Protein AF-A0A927N9A0-F1 (afdb_monomer_lite)

Structure (mmCIF, N/CA/C/O backbone):
data_AF-A0A927N9A0-F1
#
_entry.id   AF-A0A927N9A0-F1
#
loop_
_atom_site.group_PDB
_atom_site.id
_atom_site.type_symbol
_atom_site.label_atom_id
_atom_site.label_alt_id
_atom_site.label_comp_id
_atom_site.label_asym_id
_atom_site.label_entity_id
_atom_site.label_seq_id
_atom_site.pdbx_PDB_ins_code
_atom_site.Cartn_x
_atom_site.Cartn_y
_atom_site.Cartn_z
_atom_site.occupancy
_atom_site.B_iso_or_equiv
_atom_site.auth_seq_id
_atom_site.auth_comp_id
_atom_site.auth_asym_id
_atom_site.auth_atom_id
_atom_site.pdbx_PDB_model_num
ATOM 1 N N . MET A 1 1 ? -14.054 6.488 -7.850 1.00 79.81 1 MET A N 1
ATOM 2 C CA . MET A 1 1 ? -12.754 6.961 -8.365 1.00 79.81 1 MET A CA 1
ATOM 3 C C . MET A 1 1 ? -12.951 8.325 -8.989 1.00 79.81 1 MET A C 1
ATOM 5 O O . MET A 1 1 ? -13.947 8.516 -9.676 1.00 79.81 1 MET A O 1
ATOM 9 N N . LYS A 1 2 ? -12.034 9.274 -8.768 1.00 87.75 2 LYS A N 1
ATOM 10 C CA . LYS A 1 2 ? -12.111 10.609 -9.389 1.00 87.75 2 LYS A CA 1
ATOM 11 C C . LYS A 1 2 ? -10.962 10.793 -10.370 1.00 87.75 2 LYS A C 1
ATOM 13 O O . LYS A 1 2 ? -9.808 10.601 -9.995 1.00 87.75 2 LYS A O 1
ATOM 18 N N . THR A 1 3 ? -11.257 11.202 -11.598 1.00 89.50 3 THR A N 1
ATOM 19 C CA . THR A 1 3 ? -10.223 11.562 -12.576 1.00 89.50 3 THR A CA 1
ATOM 20 C C . THR A 1 3 ? -10.009 13.069 -12.545 1.00 89.50 3 THR A C 1
ATOM 22 O O . THR A 1 3 ? -10.971 13.832 -12.584 1.00 89.50 3 THR A O 1
ATOM 25 N N . VAL A 1 4 ? -8.756 13.506 -12.447 1.00 91.94 4 VAL A N 1
ATOM 26 C CA . VAL A 1 4 ? -8.388 14.927 -12.438 1.00 91.94 4 VAL A CA 1
ATOM 27 C C . VAL A 1 4 ? -7.239 15.183 -13.404 1.00 91.94 4 VAL A C 1
ATOM 29 O O . VAL A 1 4 ? -6.390 14.317 -13.617 1.00 91.94 4 VAL A O 1
ATOM 32 N N . LYS A 1 5 ? -7.191 16.383 -13.983 1.00 94.56 5 LYS A N 1
ATOM 33 C CA . LYS A 1 5 ? -6.058 16.831 -14.795 1.00 94.56 5 LYS A CA 1
ATOM 34 C C . LYS A 1 5 ? -4.936 17.287 -13.861 1.00 94.56 5 LYS A C 1
ATOM 36 O O . LYS A 1 5 ? -5.154 18.125 -12.990 1.00 94.56 5 LYS A O 1
ATOM 41 N N . ASN A 1 6 ? -3.745 16.714 -14.002 1.00 90.50 6 ASN A N 1
ATOM 42 C CA . ASN A 1 6 ? -2.581 17.138 -13.229 1.00 90.50 6 ASN A CA 1
ATOM 43 C C . ASN A 1 6 ? -1.960 18.425 -13.810 1.00 90.50 6 ASN A C 1
ATOM 45 O O . ASN A 1 6 ? -2.312 18.858 -14.907 1.00 90.50 6 ASN A O 1
ATOM 49 N N . LYS A 1 7 ? -0.979 19.013 -13.109 1.00 89.38 7 LYS A N 1
ATOM 50 C CA . LYS A 1 7 ? -0.274 20.235 -13.554 1.00 89.38 7 LYS A CA 1
ATOM 51 C C . LYS A 1 7 ? 0.395 20.112 -14.936 1.00 89.38 7 LYS A C 1
ATOM 53 O O . LYS A 1 7 ? 0.604 21.117 -15.595 1.00 89.38 7 LYS A O 1
ATOM 58 N N . LYS A 1 8 ? 0.714 18.890 -15.382 1.00 91.00 8 LYS A N 1
ATOM 59 C CA . LYS A 1 8 ? 1.310 18.585 -16.699 1.00 91.00 8 LYS A CA 1
ATOM 60 C C . LYS A 1 8 ? 0.255 18.280 -17.773 1.00 91.00 8 LYS A C 1
ATOM 62 O O . LYS A 1 8 ? 0.581 17.740 -18.822 1.00 91.00 8 LYS A O 1
ATOM 67 N N . GLY A 1 9 ? -1.019 18.529 -17.480 1.00 89.38 9 GLY A N 1
ATOM 68 C CA . GLY A 1 9 ? -2.134 18.289 -18.386 1.00 89.38 9 GLY A CA 1
ATOM 69 C C . GLY A 1 9 ? -2.556 16.827 -18.558 1.00 89.38 9 GLY A C 1
ATOM 70 O O . GLY A 1 9 ? -3.478 16.568 -19.325 1.00 89.38 9 GLY A O 1
ATOM 71 N N . LYS A 1 10 ? -1.940 15.876 -17.841 1.00 90.38 10 LYS A N 1
ATOM 72 C CA . LYS A 1 10 ? -2.283 14.448 -17.923 1.00 90.38 10 LYS A CA 1
ATOM 73 C C . LYS A 1 10 ? -3.445 14.110 -16.995 1.00 90.38 10 LYS A C 1
ATOM 75 O O . LYS A 1 10 ? -3.487 14.572 -15.853 1.00 90.38 10 LYS A O 1
ATOM 80 N N . MET A 1 11 ? -4.342 13.249 -17.462 1.00 91.50 11 MET A N 1
ATOM 81 C CA . MET A 1 11 ? -5.431 12.709 -16.649 1.00 91.50 11 MET A CA 1
ATOM 82 C C . MET A 1 11 ? -4.882 11.679 -15.658 1.00 91.50 11 MET A C 1
ATOM 84 O O . MET A 1 11 ? -4.217 10.723 -16.053 1.00 91.50 11 MET A O 1
ATOM 88 N N . VAL A 1 12 ? -5.147 11.879 -14.367 1.00 91.06 12 VAL A N 1
ATOM 89 C CA . VAL A 1 12 ? -4.758 10.961 -13.290 1.00 91.06 12 VAL A CA 1
ATOM 90 C C . VAL A 1 12 ? -5.986 10.516 -12.507 1.00 91.06 12 VAL A C 1
ATOM 92 O O . VAL A 1 12 ? -6.889 11.308 -12.241 1.00 91.06 12 VAL A O 1
ATOM 95 N N . THR A 1 13 ? -6.014 9.242 -12.126 1.00 92.88 13 THR A N 1
ATOM 96 C CA . THR A 1 13 ? -7.088 8.663 -11.313 1.00 92.88 13 THR A CA 1
ATOM 97 C C . THR A 1 13 ? -6.684 8.709 -9.843 1.00 92.88 13 THR A C 1
ATOM 99 O O . THR A 1 13 ? -5.658 8.144 -9.454 1.00 92.88 13 THR A O 1
ATOM 102 N N . LEU A 1 14 ? -7.490 9.386 -9.029 1.00 92.88 14 LEU A N 1
ATOM 103 C CA . LEU A 1 14 ? -7.355 9.462 -7.580 1.00 92.88 14 LEU A CA 1
ATOM 104 C C . LEU A 1 14 ? -8.283 8.447 -6.914 1.00 92.88 14 LEU A C 1
ATOM 106 O O . LEU A 1 14 ? -9.456 8.323 -7.282 1.00 92.88 14 LEU A O 1
ATOM 110 N N . LEU A 1 15 ? -7.729 7.752 -5.923 1.00 93.69 15 LEU A N 1
ATOM 111 C CA . LEU A 1 15 ? -8.436 6.773 -5.110 1.00 93.69 15 LEU A CA 1
ATOM 112 C C . LEU A 1 15 ?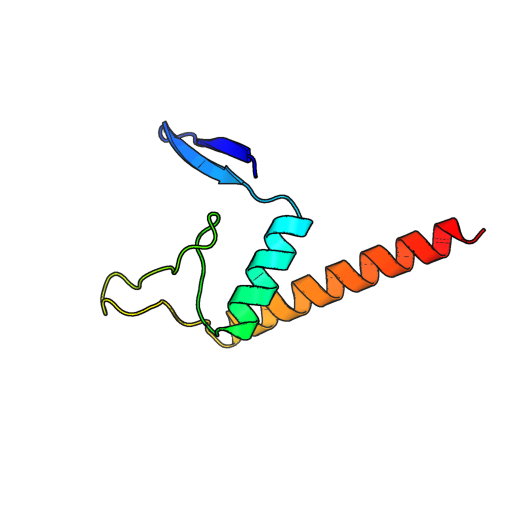 -8.833 7.397 -3.778 1.00 93.69 15 LEU A C 1
ATOM 114 O O . LEU A 1 15 ? -8.019 8.070 -3.140 1.00 93.69 15 LEU A O 1
ATOM 118 N N . ASN A 1 16 ? -10.057 7.129 -3.339 1.00 94.19 16 ASN A N 1
ATOM 119 C CA . ASN A 1 16 ? -10.441 7.360 -1.950 1.00 94.19 16 ASN A CA 1
ATOM 120 C C . ASN A 1 16 ? -9.828 6.268 -1.031 1.00 94.19 16 ASN A C 1
ATOM 122 O O . ASN A 1 16 ? -9.261 5.288 -1.526 1.00 94.19 16 ASN A O 1
ATOM 126 N N . PRO A 1 17 ? -9.909 6.401 0.307 1.00 93.75 17 PRO A N 1
ATOM 127 C CA . PRO A 1 17 ? -9.313 5.424 1.221 1.00 93.75 17 PRO A CA 1
ATOM 128 C C . PRO A 1 17 ? -9.824 3.986 1.046 1.00 93.75 17 PRO A C 1
ATOM 130 O O . PRO A 1 17 ? -9.038 3.048 1.162 1.00 93.75 17 PRO A O 1
ATOM 133 N N . SER A 1 18 ? -11.112 3.800 0.749 1.00 93.19 18 SER A N 1
ATOM 134 C CA . SER A 1 18 ? -11.713 2.475 0.544 1.00 93.19 18 SER A CA 1
ATOM 135 C C . SER A 1 18 ? -11.209 1.825 -0.744 1.00 93.19 18 SER A C 1
ATOM 137 O O . SER A 1 18 ? -10.794 0.672 -0.736 1.00 93.19 18 SER A O 1
ATOM 139 N N . GLU A 1 19 ? -11.158 2.588 -1.836 1.00 95.19 19 GLU A N 1
ATOM 140 C CA . GLU A 1 19 ? -10.633 2.144 -3.132 1.00 95.19 19 GLU A CA 1
ATOM 141 C C . GLU A 1 19 ? -9.135 1.831 -3.056 1.00 95.19 19 GLU A C 1
ATOM 143 O O . GLU A 1 19 ? -8.663 0.850 -3.628 1.00 95.19 19 GLU A O 1
ATOM 148 N N . LYS A 1 20 ? -8.374 2.642 -2.309 1.00 95.38 20 LYS A N 1
ATOM 149 C CA . LYS A 1 20 ? -6.954 2.385 -2.051 1.00 95.38 20 LYS A CA 1
ATOM 150 C C . LYS A 1 20 ? -6.759 1.112 -1.224 1.00 95.38 20 LYS A C 1
ATOM 152 O O . LYS A 1 20 ? -5.845 0.347 -1.516 1.00 95.38 20 LYS A O 1
ATOM 157 N N . GLY A 1 21 ? -7.626 0.872 -0.238 1.00 96.31 21 GLY A N 1
ATOM 158 C CA . GLY A 1 21 ? -7.652 -0.368 0.537 1.00 96.31 21 GLY A CA 1
ATOM 159 C C . GLY A 1 21 ? -7.929 -1.594 -0.335 1.00 96.31 21 GLY A C 1
ATOM 160 O O . GLY A 1 21 ? -7.156 -2.545 -0.296 1.00 96.31 21 GLY A O 1
ATOM 161 N N . ALA A 1 22 ? -8.963 -1.544 -1.180 1.00 95.81 22 ALA A N 1
ATOM 162 C CA . ALA A 1 22 ? -9.289 -2.626 -2.112 1.00 95.81 22 ALA A CA 1
ATOM 163 C C . ALA A 1 22 ? -8.106 -2.947 -3.041 1.00 95.81 22 ALA A C 1
ATOM 165 O O . ALA A 1 22 ? -7.647 -4.086 -3.095 1.00 95.81 22 ALA A O 1
ATOM 166 N N . LYS A 1 23 ? -7.519 -1.913 -3.659 1.00 96.62 23 LYS A N 1
ATOM 167 C CA . LYS A 1 23 ? -6.318 -2.055 -4.489 1.00 96.62 23 LYS A CA 1
ATOM 168 C C . LYS A 1 23 ? -5.175 -2.743 -3.736 1.00 96.62 23 LYS A C 1
ATOM 170 O O . LYS A 1 23 ? -4.554 -3.651 -4.271 1.00 96.62 23 LYS A O 1
ATOM 175 N N . PHE A 1 24 ? -4.866 -2.309 -2.514 1.00 97.56 24 PHE A N 1
ATOM 176 C CA . PHE A 1 24 ? -3.756 -2.878 -1.743 1.00 97.56 24 PHE A CA 1
ATOM 177 C C . PHE A 1 24 ? -4.010 -4.325 -1.317 1.00 97.56 24 PHE A C 1
ATOM 179 O O . PHE A 1 24 ? -3.067 -5.115 -1.304 1.00 97.56 24 PHE A O 1
ATOM 186 N N . ALA A 1 25 ? -5.258 -4.687 -1.016 1.00 96.88 25 ALA A N 1
ATOM 187 C CA . ALA A 1 25 ? -5.632 -6.069 -0.739 1.00 96.88 25 ALA A CA 1
ATOM 188 C C . ALA A 1 25 ? -5.414 -6.968 -1.969 1.00 96.88 25 ALA A C 1
ATOM 190 O O . ALA A 1 25 ? -4.825 -8.043 -1.846 1.00 96.88 25 ALA A O 1
ATOM 191 N N . ASP A 1 26 ? -5.806 -6.505 -3.158 1.00 96.81 26 ASP A N 1
ATOM 192 C CA . ASP A 1 26 ? -5.613 -7.254 -4.403 1.00 96.81 26 ASP A CA 1
ATOM 193 C C . ASP A 1 26 ? -4.135 -7.340 -4.812 1.00 96.81 26 ASP A C 1
ATOM 195 O O . ASP A 1 26 ? -3.666 -8.399 -5.235 1.00 96.81 26 ASP A O 1
ATOM 199 N N . GLU A 1 27 ? -3.367 -6.262 -4.627 1.00 97.12 27 GLU A N 1
ATOM 200 C CA . GLU A 1 27 ? -1.914 -6.260 -4.841 1.00 97.12 27 GLU A CA 1
ATOM 201 C C . GLU A 1 27 ? -1.209 -7.264 -3.910 1.00 97.12 27 GLU A C 1
ATOM 203 O O . GLU A 1 27 ? -0.308 -7.982 -4.343 1.00 97.12 27 GLU A O 1
ATOM 208 N N . LEU A 1 28 ? -1.622 -7.356 -2.639 1.00 97.19 28 LEU A N 1
ATOM 209 C CA . LEU A 1 28 ? -1.070 -8.324 -1.685 1.00 97.19 28 LEU A CA 1
ATOM 210 C C . LEU A 1 28 ? -1.446 -9.768 -2.024 1.00 97.19 28 LEU A C 1
ATOM 212 O O . LEU A 1 28 ? -0.586 -10.641 -1.909 1.00 97.19 28 LEU A O 1
ATOM 216 N N . ARG A 1 29 ? -2.691 -10.013 -2.454 1.00 95.69 29 ARG A N 1
ATOM 217 C CA . ARG A 1 29 ? -3.168 -11.347 -2.853 1.00 95.69 29 ARG A CA 1
ATOM 218 C C . ARG A 1 29 ? -2.398 -11.878 -4.060 1.00 95.69 29 ARG A C 1
ATOM 220 O O . ARG A 1 29 ? -1.991 -13.033 -4.063 1.00 95.69 29 ARG A O 1
ATOM 227 N N . ASN A 1 30 ? -2.181 -11.026 -5.061 1.00 94.12 30 ASN A N 1
ATOM 228 C CA . ASN A 1 30 ? -1.549 -11.417 -6.322 1.00 94.12 30 ASN A CA 1
ATOM 229 C C . ASN A 1 30 ? -0.020 -11.220 -6.333 1.00 94.12 30 ASN A C 1
ATOM 231 O O . ASN A 1 30 ? 0.659 -11.695 -7.239 1.00 94.12 30 ASN A O 1
ATOM 235 N N . GLY A 1 31 ? 0.544 -10.503 -5.356 1.00 95.50 31 GLY A N 1
ATOM 236 C CA . GLY A 1 31 ? 1.985 -10.240 -5.258 1.00 95.50 31 GLY A CA 1
ATOM 237 C C . GLY A 1 31 ? 2.539 -9.282 -6.323 1.00 95.50 31 GLY A C 1
ATOM 238 O O . GLY A 1 31 ? 3.754 -9.225 -6.531 1.00 95.50 31 GLY A O 1
ATOM 239 N N . VAL A 1 32 ? 1.672 -8.522 -6.992 1.00 96.25 32 VAL A N 1
ATOM 240 C CA . VAL A 1 32 ? 2.001 -7.639 -8.124 1.00 96.25 32 VAL A CA 1
ATOM 241 C C . VAL A 1 32 ? 1.419 -6.247 -7.918 1.00 96.25 32 VAL A C 1
ATOM 243 O O . VAL A 1 32 ? 0.443 -6.070 -7.192 1.00 96.25 32 VAL A O 1
ATOM 246 N N . LYS A 1 33 ? 2.026 -5.240 -8.545 1.00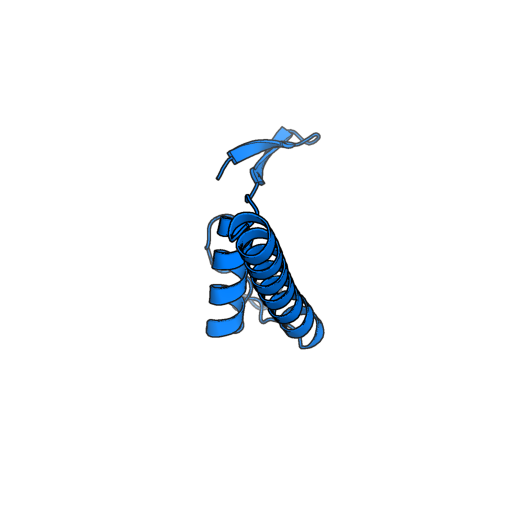 95.50 33 LYS A N 1
ATOM 247 C CA . LYS A 1 33 ? 1.533 -3.863 -8.524 1.00 95.50 33 LYS A CA 1
ATOM 248 C C . LYS A 1 33 ? 0.379 -3.684 -9.499 1.00 95.50 33 LYS A C 1
ATOM 250 O O . LYS A 1 33 ? 0.409 -4.181 -10.624 1.00 95.50 33 LYS A O 1
ATOM 255 N N . LEU A 1 34 ? -0.582 -2.872 -9.084 1.00 95.62 34 LEU A N 1
ATOM 256 C CA . LEU A 1 34 ? -1.713 -2.445 -9.889 1.00 95.62 34 LEU A CA 1
ATOM 257 C C . LEU A 1 34 ? -1.651 -0.933 -10.140 1.00 95.62 34 LEU A C 1
ATOM 259 O O . LEU A 1 34 ? -1.140 -0.138 -9.339 1.00 95.62 34 LEU A O 1
ATOM 263 N N . THR A 1 35 ? -2.205 -0.489 -11.261 1.00 94.06 35 THR A N 1
ATOM 264 C CA . THR A 1 35 ? -2.467 0.927 -11.518 1.00 94.06 35 THR A CA 1
ATOM 265 C C . THR A 1 35 ? -3.613 1.408 -10.627 1.00 94.06 35 THR A C 1
ATOM 267 O O . THR A 1 35 ? -4.303 0.632 -9.965 1.00 94.06 35 THR A O 1
ATOM 270 N N . ASN A 1 36 ? -3.855 2.719 -10.586 1.00 92.31 36 ASN A N 1
ATOM 271 C CA . ASN A 1 36 ? -5.043 3.240 -9.903 1.00 92.31 36 ASN A CA 1
ATOM 272 C C . ASN A 1 36 ? -6.347 2.895 -10.631 1.00 92.31 36 ASN A C 1
ATOM 274 O O . ASN A 1 36 ? -7.388 3.294 -10.142 1.00 92.31 36 ASN A O 1
ATOM 278 N N . LYS A 1 37 ? -6.305 2.187 -11.765 1.00 89.25 37 LYS A N 1
ATOM 279 C CA . LYS A 1 37 ? -7.478 1.648 -12.461 1.00 89.25 37 LYS A CA 1
ATOM 280 C C . LYS A 1 37 ? -7.703 0.155 -12.187 1.00 89.25 37 LYS A C 1
ATOM 282 O O . LYS A 1 37 ? -8.677 -0.393 -12.678 1.00 89.25 37 LYS A O 1
ATOM 287 N N . GLY A 1 38 ? -6.823 -0.488 -11.413 1.00 87.94 38 GLY A N 1
ATOM 288 C CA . GLY A 1 38 ? -6.882 -1.930 -11.142 1.00 87.94 38 GLY A CA 1
ATOM 289 C C . GLY A 1 38 ? -6.193 -2.800 -12.198 1.00 87.94 38 GLY A C 1
ATOM 290 O O . GLY A 1 38 ? -6.253 -4.019 -12.116 1.00 87.94 38 GLY A O 1
ATOM 291 N N . GLU A 1 39 ? -5.511 -2.198 -13.170 1.00 92.06 39 GLU A N 1
ATOM 292 C CA . GLU A 1 39 ? -4.785 -2.926 -14.217 1.00 92.06 39 GLU A CA 1
ATOM 293 C C . GLU A 1 39 ? -3.392 -3.332 -13.724 1.00 92.06 39 GLU A C 1
ATOM 295 O O . GLU A 1 39 ? -2.803 -2.631 -12.898 1.00 92.06 39 GLU A O 1
ATOM 300 N N . LEU A 1 40 ? -2.824 -4.419 -14.255 1.00 93.56 40 LEU A N 1
ATOM 301 C CA . LEU A 1 40 ? -1.442 -4.803 -13.956 1.00 93.56 40 LEU A CA 1
ATOM 302 C C . LEU A 1 40 ? -0.476 -3.689 -14.347 1.00 93.56 40 LEU A C 1
ATOM 304 O O . LEU A 1 40 ? -0.528 -3.147 -15.454 1.00 93.56 40 LEU A O 1
ATOM 308 N N . LYS A 1 41 ? 0.437 -3.363 -13.433 1.00 92.69 41 LYS A N 1
ATOM 309 C CA . LYS A 1 41 ? 1.554 -2.491 -13.756 1.00 92.69 41 LYS A CA 1
ATOM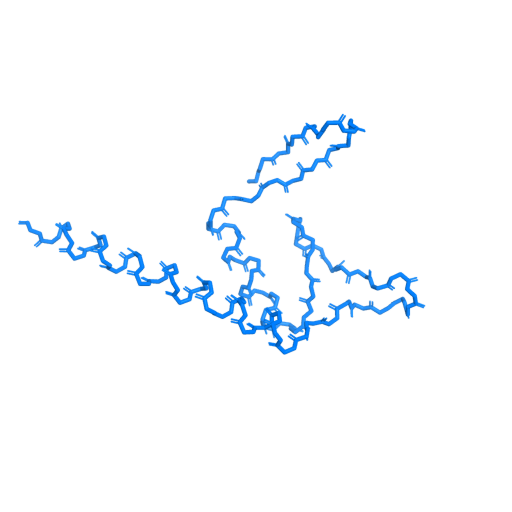 310 C C . LYS A 1 41 ? 2.681 -3.336 -14.333 1.00 92.69 41 LYS A C 1
ATOM 312 O O . LYS A 1 41 ? 3.170 -4.250 -13.676 1.00 92.69 41 LYS A O 1
ATOM 317 N N . TRP A 1 42 ? 3.068 -3.022 -15.560 1.00 92.75 42 TRP A N 1
ATOM 318 C CA . TRP A 1 42 ? 4.127 -3.720 -16.275 1.00 92.75 42 TRP A CA 1
ATOM 319 C C . TRP A 1 42 ? 5.465 -3.040 -16.030 1.00 92.75 42 TRP A C 1
ATOM 321 O O . TRP A 1 42 ? 5.559 -1.810 -16.027 1.00 92.75 42 TRP A O 1
ATOM 331 N N . ASP A 1 43 ? 6.488 -3.854 -15.816 1.00 90.44 43 ASP A N 1
ATOM 332 C CA . ASP A 1 43 ? 7.864 -3.401 -15.758 1.00 90.44 43 ASP A CA 1
ATOM 333 C C . ASP A 1 43 ? 8.377 -3.152 -17.181 1.00 90.44 43 ASP A C 1
ATOM 335 O O . ASP A 1 43 ? 8.419 -4.062 -18.013 1.00 90.44 43 ASP A O 1
ATOM 339 N N . SER A 1 44 ? 8.751 -1.905 -17.467 1.00 82.56 44 SER A N 1
ATOM 340 C CA . SER A 1 44 ? 9.127 -1.474 -18.817 1.00 82.56 44 SER A CA 1
ATOM 341 C C . SER A 1 44 ? 10.402 -2.136 -19.347 1.00 82.56 44 SER A C 1
ATOM 343 O O . SER A 1 44 ? 10.619 -2.114 -20.553 1.00 82.56 44 SER A O 1
ATOM 345 N N . ALA A 1 45 ? 11.249 -2.691 -18.475 1.00 84.44 45 ALA A N 1
ATOM 346 C CA . ALA A 1 45 ? 12.513 -3.312 -18.867 1.00 84.44 45 ALA A CA 1
ATOM 347 C C . ALA A 1 45 ? 12.361 -4.813 -19.162 1.00 84.44 45 ALA A C 1
ATOM 349 O O . ALA A 1 45 ? 12.978 -5.328 -20.087 1.00 84.44 45 ALA A O 1
ATOM 350 N N . SER A 1 46 ? 11.540 -5.519 -18.383 1.00 83.69 46 SER A N 1
ATOM 351 C CA . SER A 1 46 ? 11.385 -6.977 -18.466 1.00 83.69 46 SER A CA 1
ATOM 352 C C . SER A 1 46 ? 10.122 -7.440 -19.194 1.00 83.69 46 SER A C 1
ATOM 354 O O . SER A 1 46 ? 10.008 -8.627 -19.501 1.00 83.69 46 SER A O 1
ATOM 356 N N . GLY A 1 47 ? 9.154 -6.546 -19.428 1.00 88.38 47 GLY A N 1
ATOM 357 C CA . GLY A 1 47 ? 7.855 -6.893 -20.017 1.00 88.38 47 GLY A CA 1
ATOM 358 C C . GLY A 1 47 ? 6.989 -7.782 -19.116 1.00 88.38 47 GLY A C 1
ATOM 359 O O . GLY A 1 47 ? 6.003 -8.354 -19.574 1.00 88.38 47 GLY A O 1
ATOM 360 N N . LYS A 1 48 ? 7.351 -7.929 -17.835 1.00 90.62 48 LYS A N 1
ATOM 361 C CA . LYS A 1 48 ? 6.640 -8.756 -16.849 1.00 90.62 48 LYS A CA 1
ATOM 362 C C . LYS A 1 48 ? 5.813 -7.882 -15.899 1.00 90.62 48 LYS A C 1
ATOM 364 O O . LYS A 1 48 ? 6.115 -6.697 -15.742 1.00 90.62 48 LYS A O 1
ATOM 369 N N . PRO A 1 49 ? 4.791 -8.439 -15.222 1.00 92.38 49 PRO A N 1
ATOM 370 C CA . PRO A 1 49 ? 4.097 -7.722 -14.160 1.00 92.38 49 PRO A CA 1
ATOM 371 C C . PRO A 1 49 ? 5.078 -7.327 -13.052 1.00 92.38 49 PRO A C 1
ATOM 373 O O . PRO A 1 49 ? 5.843 -8.157 -12.553 1.00 92.38 49 PRO A O 1
ATOM 376 N N . GLU A 1 50 ? 5.047 -6.059 -12.658 1.00 95.00 50 GLU A N 1
ATOM 377 C CA . GLU A 1 50 ? 5.934 -5.500 -11.647 1.00 95.00 50 GLU A CA 1
ATOM 378 C C . GLU A 1 50 ? 5.572 -6.098 -10.279 1.00 95.00 50 GLU A C 1
ATOM 380 O O . GLU A 1 50 ? 4.520 -5.802 -9.703 1.00 95.00 50 GLU A O 1
ATOM 385 N N . ARG A 1 51 ? 6.431 -6.979 -9.755 1.00 94.88 51 ARG A N 1
ATOM 386 C CA . ARG A 1 51 ? 6.214 -7.634 -8.457 1.00 94.88 51 ARG A CA 1
ATOM 387 C C . ARG A 1 51 ? 6.364 -6.647 -7.302 1.00 94.88 51 ARG A C 1
ATOM 389 O O . ARG A 1 51 ? 7.096 -5.659 -7.381 1.00 94.88 51 ARG A O 1
ATOM 396 N N . LEU A 1 52 ? 5.679 -6.933 -6.199 1.00 95.38 52 LEU A N 1
ATOM 397 C CA . LEU A 1 52 ? 5.883 -6.188 -4.961 1.00 95.38 52 LEU A CA 1
ATOM 398 C C . LEU A 1 52 ? 7.210 -6.575 -4.306 1.00 95.38 52 LEU A C 1
ATOM 400 O O . LEU A 1 52 ? 7.464 -7.755 -4.061 1.00 95.38 52 LEU A O 1
ATOM 404 N N . THR A 1 53 ? 8.014 -5.576 -3.937 1.00 96.12 53 THR A N 1
ATOM 405 C CA . THR A 1 53 ? 9.161 -5.794 -3.043 1.00 96.12 53 THR A CA 1
ATOM 406 C C . THR A 1 53 ? 8.689 -6.091 -1.617 1.00 96.12 53 THR A C 1
ATOM 408 O O . THR A 1 53 ? 7.530 -5.848 -1.259 1.00 96.12 53 THR A O 1
ATOM 411 N N . LYS A 1 54 ? 9.584 -6.602 -0.765 1.00 97.00 54 LYS A N 1
ATOM 412 C CA . LYS A 1 54 ? 9.272 -6.918 0.638 1.00 97.00 54 LYS A CA 1
ATOM 413 C C . LYS A 1 54 ? 8.771 -5.686 1.401 1.00 97.00 54 LYS A C 1
ATOM 415 O O . LYS A 1 54 ? 7.767 -5.758 2.107 1.00 97.00 54 LYS A O 1
ATOM 420 N N . GLU A 1 55 ? 9.411 -4.544 1.191 1.00 97.56 55 GLU A N 1
ATOM 421 C CA . GLU A 1 55 ? 9.080 -3.257 1.811 1.00 97.56 55 GLU A CA 1
ATOM 422 C C . GLU A 1 55 ? 7.700 -2.783 1.345 1.00 97.56 55 GLU A C 1
ATOM 424 O O . GLU A 1 55 ? 6.863 -2.353 2.138 1.00 97.56 55 GLU A O 1
ATOM 429 N N . GLN A 1 56 ? 7.422 -2.931 0.049 1.00 97.31 56 GLN A N 1
ATOM 430 C CA . GLN A 1 56 ? 6.143 -2.568 -0.553 1.00 97.31 56 GLN A CA 1
ATOM 431 C C . GLN A 1 56 ? 4.986 -3.431 -0.054 1.00 97.31 56 GLN A C 1
ATOM 433 O O . GLN A 1 56 ? 3.880 -2.906 0.107 1.00 97.31 56 GLN A O 1
ATOM 438 N N . ARG A 1 57 ? 5.223 -4.727 0.187 1.00 97.19 57 ARG A N 1
ATOM 439 C CA . ARG A 1 57 ? 4.250 -5.626 0.825 1.00 97.19 57 ARG A CA 1
ATOM 440 C C . ARG A 1 57 ? 3.988 -5.208 2.268 1.00 97.19 57 ARG A C 1
ATOM 442 O O . ARG A 1 57 ? 2.829 -5.051 2.637 1.00 97.19 57 ARG A O 1
ATOM 449 N N . SER A 1 58 ? 5.049 -4.965 3.040 1.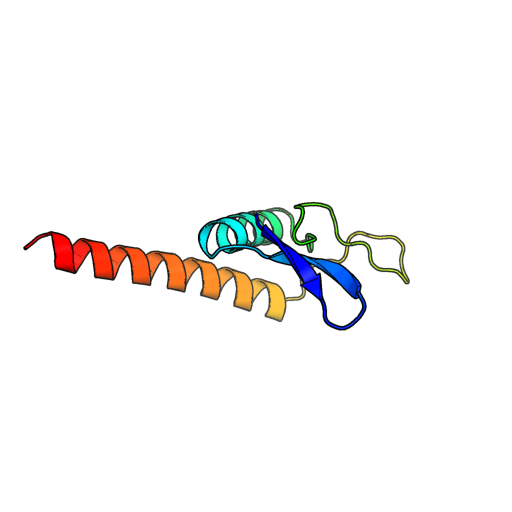00 97.69 58 SER A N 1
ATOM 450 C CA . SER A 1 58 ? 4.950 -4.526 4.438 1.00 97.69 58 SER A CA 1
ATOM 451 C C . SER A 1 58 ? 4.119 -3.245 4.573 1.00 97.69 58 SER A C 1
ATOM 453 O O . SER A 1 58 ? 3.148 -3.205 5.324 1.00 97.69 58 SER A O 1
ATOM 455 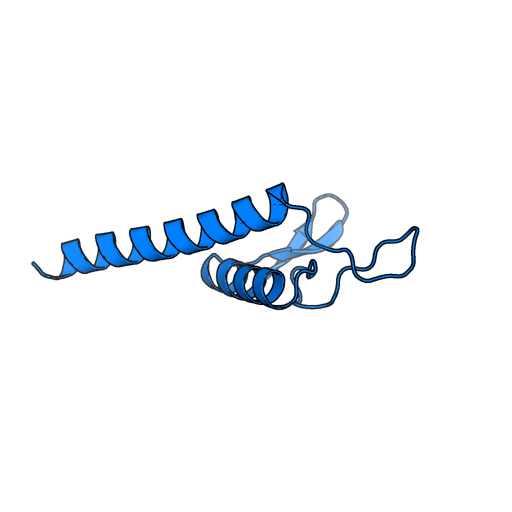N N . TYR A 1 59 ? 4.406 -2.234 3.745 1.00 97.69 59 TYR A N 1
ATOM 456 C CA . TYR A 1 59 ? 3.654 -0.978 3.745 1.00 97.69 59 TYR A CA 1
ATOM 457 C C . TYR A 1 59 ? 2.157 -1.172 3.455 1.00 97.69 59 TYR A C 1
ATOM 459 O O . TYR A 1 59 ? 1.308 -0.549 4.091 1.00 97.69 59 TYR A O 1
ATOM 467 N N . ARG A 1 60 ? 1.813 -2.032 2.488 1.00 97.81 60 ARG A N 1
ATOM 468 C CA . ARG A 1 60 ? 0.411 -2.310 2.131 1.00 97.81 60 ARG A CA 1
ATOM 469 C C . ARG A 1 60 ? -0.331 -3.007 3.259 1.00 97.81 60 ARG A C 1
ATOM 471 O O . ARG A 1 60 ? -1.452 -2.608 3.550 1.00 97.81 60 ARG A O 1
ATOM 478 N N . ALA A 1 61 ? 0.297 -4.002 3.885 1.00 97.62 61 ALA A N 1
ATOM 479 C CA . ALA A 1 61 ? -0.278 -4.709 5.024 1.00 97.62 61 ALA A CA 1
ATOM 480 C C . ALA A 1 61 ? -0.537 -3.735 6.182 1.00 97.62 61 ALA A C 1
ATOM 482 O O . ALA A 1 61 ? -1.682 -3.582 6.601 1.00 97.62 61 ALA A O 1
ATOM 483 N N . GLY A 1 62 ? 0.480 -2.957 6.570 1.00 98.12 62 GLY A N 1
ATOM 484 C CA . GLY A 1 62 ? 0.344 -1.957 7.631 1.00 98.12 62 GLY A CA 1
ATOM 485 C C . GLY A 1 62 ? -0.710 -0.887 7.331 1.00 98.12 62 GLY A C 1
ATOM 486 O O . GLY A 1 62 ? -1.420 -0.446 8.231 1.00 98.12 62 GLY A O 1
ATOM 487 N N . TYR A 1 63 ? -0.885 -0.496 6.063 1.00 97.88 63 TYR A N 1
ATOM 488 C CA . TYR A 1 63 ? -1.977 0.401 5.680 1.00 97.88 63 TYR A CA 1
ATOM 489 C C . TYR A 1 63 ? -3.354 -0.226 5.941 1.00 97.88 63 TYR A C 1
ATOM 491 O O . TYR A 1 63 ? -4.231 0.450 6.475 1.00 97.88 63 TYR A O 1
ATOM 499 N N . LEU A 1 64 ? -3.565 -1.491 5.564 1.00 97.50 64 LEU A N 1
ATOM 500 C CA . LEU A 1 64 ? -4.845 -2.179 5.773 1.00 97.50 64 LEU A CA 1
ATOM 501 C C . LEU A 1 64 ? -5.159 -2.352 7.262 1.00 97.50 64 LEU A C 1
ATOM 503 O O . LEU A 1 64 ? -6.294 -2.090 7.668 1.00 97.50 64 LEU A O 1
ATOM 507 N N . ASP A 1 65 ? -4.156 -2.699 8.067 1.00 97.88 65 ASP A N 1
ATOM 508 C CA . ASP A 1 65 ? -4.292 -2.811 9.521 1.00 97.88 65 ASP A CA 1
ATOM 509 C C . ASP A 1 65 ? -4.679 -1.463 10.140 1.00 97.88 65 ASP A C 1
ATOM 511 O O . ASP A 1 65 ? -5.701 -1.357 10.819 1.00 97.88 65 ASP A O 1
ATOM 515 N N . ALA A 1 66 ? -3.982 -0.382 9.775 1.00 97.12 66 ALA A N 1
ATOM 516 C CA . ALA A 1 66 ? -4.315 0.963 10.244 1.00 97.12 66 ALA A CA 1
ATOM 517 C C . ALA A 1 66 ? -5.744 1.397 9.858 1.00 97.12 66 ALA A C 1
ATOM 519 O O . ALA A 1 66 ? -6.430 2.085 10.622 1.00 97.12 66 ALA A O 1
ATOM 520 N N . ARG A 1 67 ? -6.234 1.000 8.672 1.00 96.19 67 ARG A N 1
ATOM 521 C CA . ARG A 1 67 ? -7.624 1.266 8.259 1.00 96.19 67 ARG A CA 1
ATOM 522 C C . ARG A 1 67 ? -8.631 0.501 9.116 1.00 96.19 67 ARG A C 1
ATOM 524 O O . ARG A 1 67 ? -9.669 1.072 9.458 1.00 96.19 67 ARG A O 1
ATOM 531 N N . LYS A 1 68 ? -8.336 -0.754 9.462 1.00 95.44 68 LYS A N 1
ATOM 532 C CA . LYS A 1 68 ? -9.168 -1.581 10.346 1.00 95.44 68 LYS A CA 1
ATOM 533 C C . LYS A 1 68 ? -9.229 -0.987 11.753 1.00 95.44 68 LYS A C 1
ATOM 535 O O . LYS A 1 68 ? -10.327 -0.811 12.282 1.00 95.44 68 LYS A O 1
ATOM 540 N N . ASP A 1 69 ? -8.088 -0.606 12.314 1.00 96.56 69 ASP A N 1
ATOM 541 C CA . ASP A 1 69 ? -8.003 -0.042 13.664 1.00 96.56 69 ASP A CA 1
ATOM 542 C C . ASP A 1 69 ? -8.745 1.288 13.771 1.00 96.56 69 ASP A C 1
ATOM 544 O O . ASP A 1 69 ? -9.562 1.481 14.672 1.00 96.56 69 ASP A O 1
ATOM 548 N N . SER A 1 70 ? -8.561 2.169 12.784 1.00 94.69 70 SER A N 1
ATOM 549 C CA . SER A 1 70 ? -9.296 3.433 12.702 1.00 94.69 70 SER A CA 1
ATOM 550 C C . SER A 1 70 ? -10.817 3.218 12.672 1.00 94.69 70 SER A C 1
ATOM 552 O O . SER A 1 70 ? -11.559 3.907 13.377 1.00 94.69 70 SER A O 1
ATOM 554 N N . ALA A 1 71 ? -11.296 2.234 11.904 1.00 93.75 71 ALA A N 1
ATOM 555 C CA . ALA A 1 71 ? -12.720 1.912 11.840 1.00 93.75 71 ALA A CA 1
ATOM 556 C C . ALA A 1 71 ? -13.253 1.339 13.165 1.00 93.75 71 ALA A C 1
ATOM 558 O O . ALA A 1 71 ? -14.370 1.667 13.570 1.00 93.75 71 ALA A O 1
ATOM 559 N N . ASN A 1 72 ? -12.469 0.505 13.851 1.00 95.81 72 ASN A N 1
ATOM 560 C CA . ASN A 1 72 ? -12.835 -0.0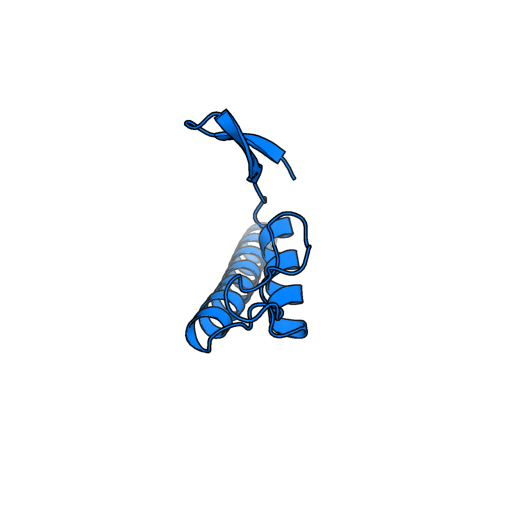60 15.149 1.00 95.81 72 ASN A CA 1
ATOM 561 C C . ASN A 1 72 ? -12.912 1.016 16.238 1.00 95.81 72 ASN A C 1
ATOM 563 O O . ASN A 1 72 ? -13.898 1.056 16.973 1.00 95.81 72 ASN A O 1
ATOM 567 N N . ALA A 1 73 ? -11.937 1.928 16.289 1.00 95.06 73 ALA A N 1
ATOM 568 C CA . ALA A 1 73 ? -11.935 3.052 17.223 1.00 95.06 73 ALA A CA 1
ATOM 569 C C . ALA A 1 73 ? -13.185 3.931 17.053 1.00 95.06 73 ALA A C 1
ATOM 571 O O . ALA A 1 73 ? -13.874 4.237 18.022 1.00 95.06 73 ALA A O 1
ATOM 572 N N . PHE A 1 74 ? -13.545 4.261 15.811 1.00 93.50 74 PHE A N 1
ATOM 573 C CA . PHE A 1 74 ? -14.761 5.025 15.521 1.00 93.50 74 PHE A CA 1
ATOM 574 C C . PHE A 1 74 ? -16.052 4.288 15.909 1.00 93.50 74 PHE A C 1
ATOM 576 O O . PHE A 1 74 ? -17.008 4.892 16.388 1.00 93.50 74 PHE A O 1
ATOM 583 N N . LYS A 1 75 ? -16.110 2.967 15.715 1.00 94.19 75 LYS A N 1
ATOM 584 C CA . LYS A 1 75 ? -17.260 2.170 16.169 1.00 94.19 75 LYS A CA 1
ATOM 585 C C . LYS A 1 75 ? -17.362 2.147 17.692 1.00 94.19 75 LYS A C 1
ATOM 587 O O . LYS A 1 75 ? -18.472 2.166 18.208 1.00 94.19 75 LYS A O 1
ATOM 592 N N . ALA A 1 76 ? -16.235 2.115 18.401 1.00 94.75 76 ALA A N 1
ATOM 593 C CA . ALA A 1 76 ? -16.218 2.144 19.858 1.00 94.75 76 ALA A CA 1
ATOM 594 C C . ALA A 1 76 ? -16.768 3.468 20.414 1.00 94.75 76 ALA A C 1
ATOM 596 O O . ALA A 1 76 ? -17.518 3.446 21.384 1.00 94.75 76 ALA A O 1
ATOM 597 N N . THR A 1 77 ? -16.480 4.608 19.774 1.00 93.06 77 THR A N 1
ATOM 598 C CA . THR A 1 77 ? -17.024 5.907 20.214 1.00 93.06 77 THR A CA 1
ATOM 599 C C . THR A 1 77 ? -18.527 6.043 19.970 1.00 93.06 77 THR A C 1
ATOM 601 O O . THR A 1 77 ? -19.202 6.707 20.749 1.00 93.06 77 THR A O 1
ATOM 604 N N . LYS A 1 78 ? -19.055 5.398 18.924 1.00 90.62 78 LYS A N 1
ATOM 605 C CA . LYS A 1 78 ? -20.485 5.401 18.568 1.00 90.62 78 LYS A CA 1
ATOM 606 C C . LYS A 1 78 ? -21.364 4.441 19.371 1.00 90.62 78 LYS A C 1
ATOM 608 O O . LYS A 1 78 ? -22.575 4.479 19.210 1.00 90.62 78 LYS A O 1
ATOM 613 N N . LYS A 1 79 ? -20.774 3.555 20.174 1.00 77.12 79 LYS A N 1
ATOM 614 C CA . LYS A 1 79 ? -21.500 2.620 21.053 1.00 77.12 79 LYS A CA 1
ATOM 615 C C . LYS A 1 79 ? -21.838 3.224 22.428 1.00 77.12 79 LYS A C 1
ATOM 617 O O . LYS A 1 79 ? -22.171 2.473 23.339 1.00 77.12 79 LYS A O 1
ATOM 622 N N . LYS A 1 80 ? -21.693 4.541 22.577 1.00 54.38 80 LYS A N 1
ATOM 623 C CA . LYS A 1 80 ? -22.157 5.306 23.738 1.00 54.38 80 LYS A CA 1
ATOM 624 C C . LYS A 1 80 ? -23.591 5.753 23.512 1.00 54.38 80 LYS A C 1
ATOM 626 O O . LYS A 1 80 ? -24.336 5.746 24.508 1.00 54.38 80 LYS A O 1
#

Secondary structure (DSSP, 8-state):
-EEEE-TTS-EEEEPPHHHHHHHHHHHHHHTB-B-TTSPBPBPTTTSSB-BPPHHHHHHHHHHHHHHHHHHHHHHHHTT-

Sequence (80 aa):
MKTVKNKKGKMVTLLNPSEKGAKFADELRNGVKLTNKGELKWDSASGKPERLTKEQRSYRAGYLDARKDSANAFKATKKK

pLDDT: mean 92.96, std 5.99, range [54.38, 98.12]

Foldseek 3Di:
DDWDQDPVRDIADDDDLVLLLVQLVVCLVVQFHAGSVRHFDADPPPRHGHGADPVRNVVSVVSNVVVVVVVVVVVVVVVD

Radius of gyration: 15.71 Å; chains: 1; bounding box: 35×32×44 Å